Protein AF-A0A7C6PWK9-F1 (afdb_monomer_lite)

Sequence (148 aa):
YLNRIDSEAATKELALHVREVQKILPGYSVDSLALPFGLWPKDKSIAIAGEFEGTTYNHKAILLVGAHPAPSPVSNKFNPLALPRVRGSQEELDKWFKYFEQRPEDRYISDGDPDTITVREDLAEYANLNKNSLQGKVLRTYSLNLEE

Foldseek 3Di:
DQQVDDLLVLLVVVLVVVVVVCVVPPPDAPQEEEPDVQDAHPDNVSVAWHDDPRRIHGHPAYEGPQDDQFDDLQWPSHDRSYGYDHDPDPVSVVVNVVVCVVVVVPDDDDPPDPQEDEDEPVCVVVNGGDPVSSVNGHYHYDHDPPDD

pLDDT: mean 90.89, std 9.47, range [48.97, 98.44]

Secondary structure (DSSP, 8-state):
-GGGS-HHHHHHHHHHHHHHHHHHSTT----EEEPGGGPPPSSTHHHHEEEETTEEEE-SEEE-SS-PPPPPTTBTT--GGGB-----SHHHHHHHHHHHHH-GGGS----S-TTEEEEEHHHHHTT-B-GGGGTTPEEEEE------

Radius of gyration: 19.25 Å; chains: 1; bounding box: 44×39×54 Å

Structure (mmCIF, N/CA/C/O backbone):
data_AF-A0A7C6PWK9-F1
#
_entry.id   AF-A0A7C6PWK9-F1
#
loop_
_atom_site.group_PDB
_atom_site.id
_atom_site.type_symbol
_atom_site.label_atom_id
_atom_site.label_alt_id
_atom_site.label_comp_id
_atom_site.label_asym_id
_atom_site.label_entity_id
_atom_site.label_seq_id
_atom_site.pdbx_PDB_ins_code
_atom_site.Cartn_x
_atom_site.Cartn_y
_atom_site.Cartn_z
_atom_site.occupancy
_atom_site.B_iso_or_equiv
_atom_site.auth_seq_id
_atom_site.auth_comp_id
_atom_site.auth_asym_id
_atom_site.auth_atom_id
_atom_site.pdbx_PDB_model_num
ATOM 1 N N . TYR A 1 1 ? -4.508 12.043 16.364 1.00 89.00 1 TYR A N 1
ATOM 2 C CA . TYR A 1 1 ? -3.587 11.390 15.408 1.00 89.00 1 TYR A CA 1
ATOM 3 C C . TYR A 1 1 ? -3.179 10.045 15.969 1.00 89.00 1 TYR A C 1
ATOM 5 O O . TYR A 1 1 ? -2.957 9.971 17.174 1.00 89.00 1 TYR A O 1
ATOM 13 N N . LEU A 1 2 ? -3.058 9.023 15.119 1.00 93.31 2 LEU A N 1
ATOM 14 C CA . LEU A 1 2 ? -2.755 7.651 15.546 1.00 93.31 2 LEU A CA 1
ATOM 15 C C . LEU A 1 2 ? -1.467 7.554 16.385 1.00 93.31 2 LEU A C 1
ATOM 17 O O . LEU A 1 2 ? -1.421 6.809 17.354 1.00 93.31 2 LEU A O 1
ATOM 21 N N . ASN A 1 3 ? -0.448 8.370 16.093 1.00 95.94 3 ASN A N 1
ATOM 22 C CA . ASN A 1 3 ? 0.812 8.386 16.848 1.00 95.94 3 ASN A CA 1
ATOM 23 C C . ASN A 1 3 ? 0.722 9.007 18.257 1.00 95.94 3 ASN A C 1
ATOM 25 O O . ASN A 1 3 ? 1.677 8.910 19.028 1.00 95.94 3 ASN A O 1
ATOM 29 N N . ARG A 1 4 ? -0.375 9.697 18.590 1.00 96.75 4 ARG A N 1
ATOM 30 C CA . ARG A 1 4 ? -0.531 10.420 19.867 1.00 96.75 4 ARG A CA 1
ATOM 31 C C . ARG A 1 4 ? -1.436 9.715 20.868 1.00 96.75 4 ARG A C 1
ATOM 33 O O . ARG A 1 4 ? -1.420 10.085 22.036 1.00 96.75 4 ARG A O 1
ATOM 40 N N . ILE A 1 5 ? -2.199 8.731 20.419 1.00 96.88 5 ILE A N 1
ATOM 41 C CA . ILE A 1 5 ? -3.094 7.937 21.258 1.00 96.88 5 ILE A CA 1
ATOM 42 C C . ILE A 1 5 ? -2.411 6.624 21.664 1.00 96.88 5 ILE A C 1
ATOM 44 O O . ILE A 1 5 ? -1.318 6.307 21.180 1.00 96.88 5 ILE A O 1
ATOM 48 N N . ASP A 1 6 ? -2.985 5.922 22.635 1.00 97.62 6 ASP A N 1
ATOM 49 C CA . ASP A 1 6 ? -2.538 4.579 23.005 1.00 97.62 6 ASP A CA 1
ATOM 50 C C . ASP A 1 6 ? -3.041 3.520 22.010 1.00 97.62 6 ASP A C 1
ATOM 52 O O . ASP A 1 6 ? -3.758 3.814 21.050 1.00 97.62 6 ASP A O 1
ATOM 56 N N . SER A 1 7 ? -2.589 2.285 22.218 1.00 97.31 7 SER A N 1
ATOM 57 C CA . SER A 1 7 ? -2.881 1.162 21.334 1.00 97.31 7 SER A CA 1
ATOM 58 C C . SER A 1 7 ? -4.367 0.817 21.286 1.00 97.31 7 SER A C 1
ATOM 60 O O . SER A 1 7 ? -4.890 0.562 20.207 1.00 97.31 7 SER A O 1
ATOM 62 N N . GLU A 1 8 ? -5.060 0.844 22.424 1.00 97.81 8 GLU A N 1
ATOM 63 C CA . GLU A 1 8 ? -6.485 0.513 22.492 1.00 97.81 8 GLU A CA 1
ATOM 64 C C . GLU A 1 8 ? -7.322 1.552 21.743 1.00 97.81 8 GLU A C 1
ATOM 66 O O . GLU A 1 8 ? -8.154 1.199 20.905 1.00 97.81 8 GLU A O 1
ATOM 71 N N . ALA A 1 9 ? -7.042 2.838 21.962 1.00 98.12 9 ALA A N 1
ATOM 72 C CA . ALA A 1 9 ? -7.688 3.922 21.241 1.00 98.12 9 ALA A CA 1
ATOM 73 C C . ALA A 1 9 ? -7.406 3.852 19.731 1.00 98.12 9 ALA A C 1
ATOM 75 O O . ALA A 1 9 ? -8.317 4.057 18.933 1.00 98.12 9 ALA A O 1
ATOM 76 N N . ALA A 1 10 ? -6.176 3.531 19.313 1.00 98.12 10 ALA A N 1
ATOM 77 C CA . ALA A 1 10 ? -5.853 3.371 17.894 1.00 98.12 10 ALA A CA 1
ATOM 78 C C . ALA A 1 10 ? -6.599 2.191 17.249 1.00 98.12 10 ALA A C 1
ATOM 80 O O . ALA A 1 10 ? -7.171 2.360 16.171 1.00 98.12 10 ALA A O 1
ATOM 81 N N . THR A 1 11 ? -6.639 1.033 17.912 1.00 98.44 11 THR A N 1
ATOM 82 C CA . THR A 1 11 ? -7.400 -0.141 17.454 1.00 98.44 11 THR A CA 1
ATOM 83 C C . THR A 1 11 ? -8.886 0.179 17.345 1.00 98.44 11 THR A C 1
ATOM 85 O O . THR A 1 11 ? -9.513 -0.137 16.334 1.00 98.44 11 THR A O 1
ATOM 88 N N . LYS A 1 12 ? -9.440 0.869 18.349 1.00 98.44 12 LYS A N 1
ATOM 89 C CA . LYS A 1 12 ? -10.828 1.331 18.350 1.00 98.44 12 LYS A CA 1
ATOM 90 C C . LYS A 1 12 ? -11.125 2.215 17.143 1.00 98.44 12 LYS A C 1
ATOM 92 O O . LYS A 1 12 ? -12.054 1.913 16.408 1.00 98.44 12 LYS A O 1
ATOM 97 N N . GLU A 1 13 ? -10.352 3.273 16.905 1.00 97.75 13 GLU A N 1
ATOM 98 C CA . GLU A 1 13 ? -10.590 4.189 15.775 1.00 97.75 13 GLU A CA 1
ATOM 99 C C . GLU A 1 13 ? -10.590 3.456 14.421 1.00 97.75 13 GLU A C 1
ATOM 101 O O . GLU A 1 13 ? -11.466 3.688 13.584 1.00 97.75 13 GLU A O 1
ATOM 106 N N . LEU A 1 14 ? -9.651 2.526 14.215 1.00 97.88 14 LEU A N 1
ATOM 107 C CA . LEU A 1 14 ? -9.565 1.745 12.976 1.00 97.88 14 LEU A CA 1
ATOM 108 C C . LEU A 1 14 ? -10.739 0.768 12.820 1.00 97.88 14 LEU A C 1
ATOM 110 O O . LEU A 1 14 ? -11.341 0.700 11.747 1.00 97.88 14 LEU A O 1
ATOM 114 N N . ALA A 1 15 ? -11.115 0.059 13.884 1.00 98.19 15 ALA A N 1
ATOM 115 C CA . ALA A 1 15 ? -12.262 -0.844 13.870 1.00 98.19 15 ALA A CA 1
ATOM 116 C C . ALA A 1 15 ? -13.588 -0.089 13.675 1.00 98.19 15 ALA A C 1
ATOM 118 O O . ALA A 1 15 ? -14.433 -0.510 12.886 1.00 98.19 15 ALA A O 1
ATOM 119 N N . LEU A 1 16 ? -13.764 1.061 14.333 1.00 97.81 16 LEU A N 1
ATOM 120 C CA . LEU A 1 16 ? -14.952 1.900 14.175 1.00 97.81 16 LEU A CA 1
ATOM 121 C C . LEU A 1 16 ? -15.098 2.419 12.746 1.00 97.81 16 LEU A C 1
ATOM 123 O O . LEU A 1 16 ? -16.207 2.404 12.217 1.00 97.81 16 LEU A O 1
ATOM 127 N N . HIS A 1 17 ? -14.001 2.802 12.092 1.00 97.00 17 HIS A N 1
ATOM 128 C CA . HIS A 1 17 ? -14.029 3.165 10.677 1.00 97.00 17 HIS A CA 1
ATOM 129 C C . HIS A 1 17 ? -14.566 2.018 9.803 1.00 97.00 17 HIS A C 1
ATOM 131 O O . HIS A 1 17 ? -15.466 2.237 8.991 1.00 97.00 17 HIS A O 1
ATOM 137 N N . VAL A 1 18 ? -14.081 0.786 10.001 1.00 97.75 18 VAL A N 1
ATOM 138 C CA . VAL A 1 18 ? -14.600 -0.393 9.282 1.00 97.75 18 VAL A CA 1
ATOM 139 C C . VAL A 1 18 ? -16.084 -0.617 9.576 1.00 97.75 18 VAL A C 1
ATOM 141 O O . VAL A 1 18 ? -16.861 -0.844 8.647 1.00 97.75 18 VAL A O 1
ATOM 144 N N . ARG A 1 19 ? -16.500 -0.481 10.841 1.00 97.62 19 ARG A N 1
ATOM 145 C CA . ARG A 1 19 ? -17.904 -0.608 11.255 1.00 97.62 19 ARG A CA 1
ATOM 146 C C . ARG A 1 19 ? -18.810 0.394 10.541 1.00 97.62 19 ARG A C 1
ATOM 148 O O . ARG A 1 19 ? -19.884 0.016 10.080 1.00 97.62 19 ARG A O 1
ATOM 155 N N . GLU A 1 20 ? -18.397 1.656 10.429 1.00 97.88 20 GLU A N 1
ATOM 156 C CA . GLU A 1 20 ? -19.180 2.680 9.723 1.00 97.88 20 GLU A CA 1
ATOM 157 C C . GLU A 1 20 ? -19.274 2.402 8.218 1.00 97.88 20 GLU A C 1
ATOM 159 O O . GLU A 1 20 ? -20.358 2.522 7.645 1.00 97.88 20 GLU A O 1
ATOM 164 N N . VAL A 1 21 ? -18.187 1.949 7.582 1.00 97.69 21 VAL A N 1
ATOM 165 C CA . VAL A 1 21 ? -18.228 1.530 6.170 1.00 97.69 21 VAL A CA 1
ATOM 166 C C . VAL A 1 21 ? -19.207 0.372 5.976 1.00 97.69 21 VAL A C 1
ATOM 168 O O . VAL A 1 21 ? -20.026 0.419 5.062 1.00 97.69 21 VAL A O 1
ATOM 171 N N . GLN A 1 22 ? -19.188 -0.632 6.855 1.00 96.44 22 GLN A N 1
ATOM 172 C CA . GLN A 1 22 ? -20.082 -1.791 6.767 1.00 96.44 22 GLN A CA 1
ATOM 173 C C . GLN A 1 22 ? -21.561 -1.451 6.986 1.00 96.44 22 GLN A C 1
ATOM 175 O O . GLN A 1 22 ? -22.420 -2.124 6.421 1.00 96.44 22 GLN A O 1
ATOM 180 N N . LYS A 1 23 ? -21.890 -0.408 7.760 1.00 97.31 23 LYS A N 1
ATOM 181 C CA . LYS A 1 23 ? -23.282 0.070 7.880 1.00 97.31 23 LYS A CA 1
ATOM 182 C C . LYS A 1 23 ? -23.824 0.612 6.558 1.00 97.31 23 LYS A C 1
ATOM 184 O O . LYS A 1 23 ? -25.013 0.473 6.292 1.00 97.31 23 LYS A O 1
ATOM 189 N N . ILE A 1 24 ? -22.966 1.245 5.757 1.00 97.81 24 ILE A N 1
ATOM 190 C CA . ILE A 1 24 ? -23.335 1.818 4.455 1.00 97.81 24 ILE A CA 1
ATOM 191 C C . ILE A 1 24 ? -23.270 0.745 3.360 1.00 97.81 24 ILE A C 1
ATOM 193 O O . ILE A 1 24 ? -24.150 0.680 2.504 1.00 97.81 24 ILE A O 1
ATOM 197 N N . LEU A 1 25 ? -22.239 -0.102 3.397 1.00 97.31 25 LEU A N 1
ATOM 198 C CA . LEU A 1 25 ? -21.978 -1.173 2.436 1.00 97.31 25 LEU A CA 1
ATOM 199 C C . LEU A 1 25 ? -21.791 -2.513 3.169 1.00 97.31 25 LEU A C 1
ATOM 201 O O . LEU A 1 25 ? -20.653 -2.945 3.395 1.00 97.31 25 LEU A O 1
ATOM 205 N N . PRO A 1 26 ? -22.891 -3.191 3.544 1.00 96.44 26 PRO A N 1
ATOM 206 C CA . PRO A 1 26 ? -22.814 -4.484 4.210 1.00 96.44 26 PRO A CA 1
ATOM 207 C C . PRO A 1 26 ? -22.020 -5.502 3.384 1.00 96.44 26 PRO A C 1
ATOM 209 O O . PRO A 1 26 ? -22.238 -5.652 2.184 1.00 96.44 26 PRO A O 1
ATOM 212 N N . GLY A 1 27 ? -21.094 -6.209 4.034 1.00 93.06 27 GLY A N 1
ATOM 213 C CA . GLY A 1 27 ? -20.228 -7.207 3.395 1.00 93.06 27 GLY A CA 1
ATOM 214 C C . GLY A 1 27 ? -18.990 -6.644 2.687 1.00 93.06 27 GLY A C 1
ATOM 215 O O . GLY A 1 27 ? -18.159 -7.427 2.231 1.00 93.06 27 GLY A O 1
ATOM 216 N N . TYR A 1 28 ? -18.812 -5.320 2.622 1.00 95.62 28 TYR A N 1
ATOM 217 C CA . TYR A 1 28 ? -17.603 -4.728 2.047 1.00 95.62 28 TYR A CA 1
ATOM 218 C C . TYR A 1 28 ? -16.376 -4.958 2.944 1.00 95.62 28 TYR A C 1
ATOM 220 O O . TYR A 1 28 ? -16.405 -4.701 4.151 1.00 95.62 28 TYR A O 1
ATOM 228 N N . SER A 1 29 ? -15.274 -5.414 2.343 1.00 93.75 29 SER A N 1
ATOM 229 C CA . SER A 1 29 ? -13.988 -5.598 3.025 1.00 93.75 29 SER A CA 1
ATOM 230 C C . SER A 1 29 ? -13.104 -4.361 2.871 1.00 93.75 29 SER A C 1
ATOM 232 O O . SER A 1 29 ? -12.667 -4.015 1.774 1.00 93.75 29 SER A O 1
ATOM 234 N N . VAL A 1 30 ? -12.805 -3.695 3.989 1.00 96.81 30 VAL A N 1
ATOM 235 C CA . VAL A 1 30 ? -11.855 -2.575 4.027 1.00 96.81 30 VAL A CA 1
ATOM 236 C C . VAL A 1 30 ? -10.431 -3.133 4.094 1.00 96.81 30 VAL A C 1
ATOM 238 O O . VAL A 1 30 ? -9.849 -3.286 5.162 1.00 96.81 30 VAL A O 1
ATOM 241 N N . ASP A 1 31 ? -9.874 -3.453 2.928 1.00 97.00 31 ASP A N 1
ATOM 242 C CA . ASP A 1 31 ? -8.569 -4.120 2.807 1.00 97.00 31 ASP A CA 1
ATOM 243 C C . ASP A 1 31 ? -7.376 -3.152 2.734 1.00 97.00 31 ASP A C 1
ATOM 245 O O . ASP A 1 31 ? -6.226 -3.589 2.677 1.00 97.00 31 ASP A O 1
ATOM 249 N N . SER A 1 32 ? -7.599 -1.838 2.717 1.00 97.06 32 SER A N 1
ATOM 250 C CA . SER A 1 32 ? -6.516 -0.859 2.590 1.00 97.06 32 SER A CA 1
ATOM 251 C C . SER A 1 32 ? -6.673 0.329 3.526 1.00 97.06 32 SER A C 1
ATOM 253 O O . SER A 1 32 ? -7.777 0.849 3.676 1.00 97.06 32 SER A O 1
ATOM 255 N N . LEU A 1 33 ? -5.553 0.816 4.059 1.00 97.56 33 LEU A N 1
ATOM 256 C CA . LEU A 1 33 ? -5.488 1.989 4.925 1.00 97.56 33 LEU A CA 1
ATOM 257 C C . LEU A 1 33 ? -4.572 3.057 4.326 1.00 97.56 33 LEU A C 1
ATOM 259 O O . LEU A 1 33 ? -3.367 2.859 4.192 1.00 97.56 33 LEU A O 1
ATOM 263 N N . ALA A 1 34 ? -5.116 4.236 4.034 1.00 96.12 34 ALA A N 1
ATOM 264 C CA . ALA A 1 34 ? -4.291 5.427 3.869 1.00 96.12 34 ALA A CA 1
ATOM 265 C C . ALA A 1 34 ? -3.981 6.002 5.250 1.00 96.12 34 ALA A C 1
ATOM 267 O O . ALA A 1 34 ? -4.900 6.416 5.955 1.00 96.12 34 ALA A O 1
ATOM 268 N N . LEU A 1 35 ? -2.705 6.041 5.643 1.00 95.12 35 LEU A N 1
ATOM 269 C CA . LEU A 1 35 ? -2.341 6.565 6.959 1.00 95.12 35 LEU A CA 1
ATOM 270 C C . LEU A 1 35 ? -2.774 8.033 7.076 1.00 95.12 35 LEU A C 1
ATOM 272 O O . LEU A 1 35 ? -2.308 8.860 6.280 1.00 95.12 35 LEU A O 1
ATOM 276 N N . PRO A 1 36 ? -3.609 8.393 8.069 1.00 93.06 36 PRO A N 1
ATOM 277 C CA . PRO A 1 36 ? -3.971 9.782 8.302 1.00 93.06 36 PRO A CA 1
ATOM 278 C C . PRO A 1 36 ? -2.707 10.620 8.513 1.00 93.06 36 PRO A C 1
ATOM 280 O O . PRO A 1 36 ? -1.934 10.377 9.442 1.00 93.06 36 PRO A O 1
ATOM 283 N N . PHE A 1 37 ? -2.479 11.590 7.623 1.00 91.44 37 PHE A N 1
ATOM 284 C CA . PHE A 1 37 ? -1.275 12.435 7.598 1.00 91.44 37 PHE A CA 1
ATOM 285 C C . PHE A 1 37 ? 0.055 11.667 7.459 1.00 91.44 37 PHE A C 1
ATOM 287 O O . PHE A 1 37 ? 1.115 12.221 7.735 1.00 91.44 37 PHE A O 1
ATOM 294 N N . GLY A 1 38 ? 0.027 10.396 7.045 1.00 92.75 38 GLY A N 1
ATOM 295 C CA . GLY A 1 38 ? 1.223 9.550 6.957 1.00 92.75 38 GLY A CA 1
ATOM 296 C C . GLY A 1 38 ? 1.759 9.093 8.315 1.00 92.75 38 GLY A C 1
ATOM 297 O O . GLY A 1 38 ? 2.878 8.591 8.394 1.00 92.75 38 GLY A O 1
ATOM 298 N N . LEU A 1 39 ? 0.983 9.278 9.386 1.00 95.00 39 LEU A N 1
ATOM 299 C CA . LEU A 1 39 ? 1.407 8.998 10.752 1.00 95.00 39 LEU A CA 1
ATOM 300 C C . LEU A 1 39 ? 0.962 7.601 11.183 1.00 95.00 39 LEU A C 1
ATOM 302 O O . LEU A 1 39 ? -0.226 7.281 11.194 1.00 95.00 39 LEU A O 1
ATOM 306 N N . TRP A 1 40 ? 1.933 6.794 11.596 1.00 96.38 40 TRP A N 1
ATOM 307 C CA . TRP A 1 40 ? 1.711 5.467 12.161 1.00 96.38 40 TRP A CA 1
ATOM 308 C C . TRP A 1 40 ? 1.162 5.540 13.592 1.00 96.38 40 TRP A C 1
ATOM 310 O O . TRP A 1 40 ? 1.490 6.484 14.313 1.00 96.38 40 TRP A O 1
ATOM 320 N N . PRO A 1 41 ? 0.397 4.539 14.059 1.00 97.06 41 PRO A N 1
ATOM 321 C CA . PRO A 1 41 ? 0.241 4.313 15.491 1.00 97.06 41 PRO A CA 1
ATOM 322 C C . PRO A 1 41 ? 1.599 4.015 16.145 1.00 97.06 41 PRO A C 1
ATOM 324 O O . PRO A 1 41 ? 2.574 3.692 15.461 1.00 97.06 41 PRO A O 1
ATOM 327 N N . LYS A 1 42 ? 1.672 4.124 17.479 1.00 95.69 42 LYS A N 1
ATOM 328 C CA . LYS A 1 42 ? 2.907 3.817 18.229 1.00 95.69 42 LYS A CA 1
ATOM 329 C C . LYS A 1 42 ? 3.388 2.390 17.964 1.00 95.69 42 LYS A C 1
ATOM 331 O O . LYS A 1 42 ? 4.575 2.179 17.739 1.00 95.69 42 LYS A O 1
ATOM 336 N N . ASP A 1 43 ? 2.453 1.445 17.939 1.00 96.19 43 ASP A N 1
ATOM 337 C CA . ASP A 1 43 ? 2.675 0.099 17.430 1.00 96.19 43 ASP A CA 1
ATOM 338 C C . ASP A 1 43 ? 2.135 -0.005 15.996 1.00 96.19 43 ASP A C 1
ATOM 340 O O . ASP A 1 43 ? 0.942 0.163 15.746 1.00 96.19 43 ASP A O 1
ATOM 344 N N . LYS A 1 44 ? 3.020 -0.284 15.036 1.00 96.25 44 LYS A N 1
ATOM 345 C CA . LYS A 1 44 ? 2.649 -0.405 13.620 1.00 96.25 44 LYS A CA 1
ATOM 346 C C . LYS A 1 44 ? 1.761 -1.615 13.340 1.00 96.25 44 LYS A C 1
ATOM 348 O O . LYS A 1 44 ? 1.025 -1.573 12.356 1.00 96.25 44 LYS A O 1
ATOM 353 N N . SER A 1 45 ? 1.810 -2.658 14.173 1.00 97.38 45 SER A N 1
ATOM 354 C CA . SER A 1 45 ? 0.982 -3.859 14.000 1.00 97.38 45 SER A CA 1
ATOM 355 C C . SER A 1 45 ? -0.513 -3.531 14.037 1.00 97.38 45 SER A C 1
ATOM 357 O O . SER A 1 45 ? -1.286 -4.094 13.267 1.00 97.38 45 SER A O 1
ATOM 359 N N . ILE A 1 46 ? -0.889 -2.510 14.812 1.00 97.88 46 ILE A N 1
ATOM 360 C CA . ILE A 1 46 ? -2.259 -2.000 14.922 1.00 97.88 46 ILE A CA 1
ATOM 361 C C . ILE A 1 46 ? -2.759 -1.447 13.592 1.00 97.88 46 ILE A C 1
ATOM 363 O O . ILE A 1 46 ? -3.935 -1.565 13.286 1.00 97.88 46 ILE A O 1
ATOM 367 N N . ALA A 1 47 ? -1.895 -0.859 12.763 1.00 97.62 47 ALA A N 1
ATOM 368 C CA . ALA A 1 47 ? -2.308 -0.411 11.435 1.00 97.62 47 ALA A CA 1
ATOM 369 C C . ALA A 1 47 ? -2.538 -1.583 10.466 1.00 97.62 47 ALA A C 1
ATOM 371 O O . ALA A 1 47 ? -3.173 -1.382 9.436 1.00 97.62 47 ALA A O 1
ATOM 372 N N . ILE A 1 48 ? -2.038 -2.783 10.775 1.00 98.06 48 ILE A N 1
ATOM 373 C CA . ILE A 1 48 ? -2.201 -3.985 9.951 1.00 98.06 48 ILE A CA 1
ATOM 374 C C . ILE A 1 48 ? -3.496 -4.688 10.340 1.00 98.06 48 ILE A C 1
ATOM 376 O O . ILE A 1 48 ? -4.359 -4.862 9.489 1.00 98.06 48 ILE A O 1
ATOM 380 N N . ALA A 1 49 ? -3.663 -5.047 11.612 1.00 98.19 49 ALA A N 1
ATOM 381 C CA . ALA A 1 49 ? -4.828 -5.796 12.063 1.00 98.19 49 ALA A CA 1
ATOM 382 C C . ALA A 1 49 ? -5.204 -5.472 13.509 1.00 98.19 49 ALA A C 1
ATOM 384 O O . ALA A 1 49 ? -4.372 -5.034 14.305 1.00 98.19 49 ALA A O 1
ATOM 385 N N . GLY A 1 50 ? -6.465 -5.723 13.841 1.00 98.06 50 GLY A N 1
ATOM 386 C CA . GLY A 1 50 ? -6.987 -5.549 15.187 1.00 98.06 50 GLY A CA 1
ATOM 387 C C . GLY A 1 50 ? -8.467 -5.891 15.282 1.00 98.06 50 GLY A C 1
ATOM 388 O O . GLY A 1 50 ? -9.136 -6.169 14.283 1.00 98.06 50 GLY A O 1
ATOM 389 N N . GLU A 1 51 ? -8.968 -5.866 16.510 1.00 98.25 51 GLU A N 1
ATOM 390 C CA . GLU A 1 51 ? -10.367 -6.117 16.827 1.00 98.25 51 GLU A CA 1
ATOM 391 C C . GLU A 1 51 ? -10.822 -5.184 17.948 1.00 98.25 51 GLU A C 1
ATOM 393 O O . GLU A 1 51 ? -10.097 -4.963 18.919 1.00 98.25 51 GLU A O 1
ATOM 398 N N . PHE A 1 52 ? -12.034 -4.651 17.821 1.00 98.44 52 PHE A N 1
ATOM 399 C CA . PHE A 1 52 ? -12.694 -3.896 18.880 1.00 98.44 52 PHE A CA 1
ATOM 400 C C . PHE A 1 52 ? -14.205 -4.142 18.832 1.00 98.44 52 PHE A C 1
ATOM 402 O O . PHE A 1 52 ? -14.817 -4.002 17.774 1.00 98.44 52 PHE A O 1
ATOM 409 N N . GLU A 1 53 ? -14.810 -4.508 19.968 1.00 97.44 53 GLU A N 1
ATOM 410 C CA . GLU A 1 53 ? -16.256 -4.786 20.090 1.00 97.44 53 GLU A CA 1
ATOM 411 C C . GLU A 1 53 ? -16.794 -5.726 18.987 1.00 97.44 53 GL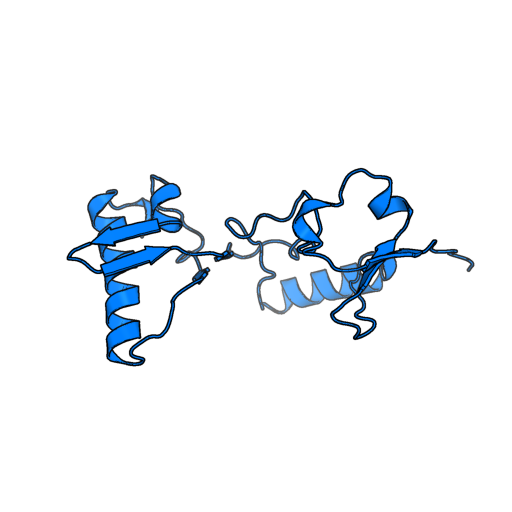U A C 1
ATOM 413 O O . GLU A 1 53 ? -17.829 -5.462 18.373 1.00 97.44 53 GLU A O 1
ATOM 418 N N . GLY A 1 54 ? -16.059 -6.804 18.684 1.00 97.00 54 GLY A N 1
ATOM 419 C CA . GLY A 1 54 ? -16.424 -7.786 17.653 1.00 97.00 54 GLY A CA 1
ATOM 420 C C . GLY A 1 54 ? -16.260 -7.303 16.207 1.00 97.00 54 GLY A C 1
ATOM 421 O O . GLY A 1 54 ? -16.576 -8.043 15.277 1.00 97.00 54 GLY A O 1
ATOM 422 N N . THR A 1 55 ? -15.769 -6.079 15.987 1.00 97.6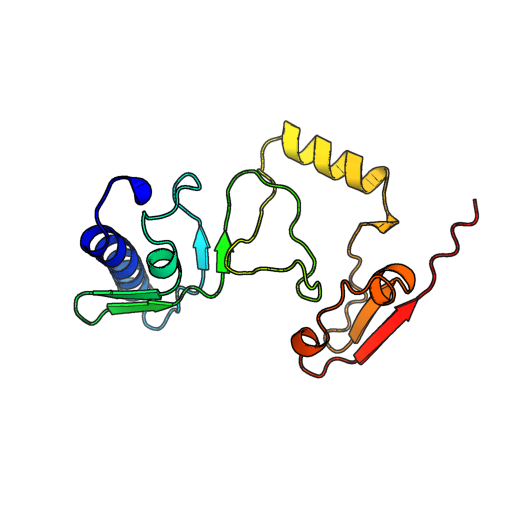9 55 THR A N 1
ATOM 423 C CA . THR A 1 55 ? -15.400 -5.589 14.654 1.00 97.69 55 THR A CA 1
ATOM 424 C C . THR A 1 55 ? -13.917 -5.828 14.417 1.00 97.69 55 THR A C 1
ATOM 426 O O . THR A 1 55 ? -13.074 -5.221 15.078 1.00 97.69 55 THR A O 1
ATOM 429 N N . THR A 1 56 ? -13.603 -6.6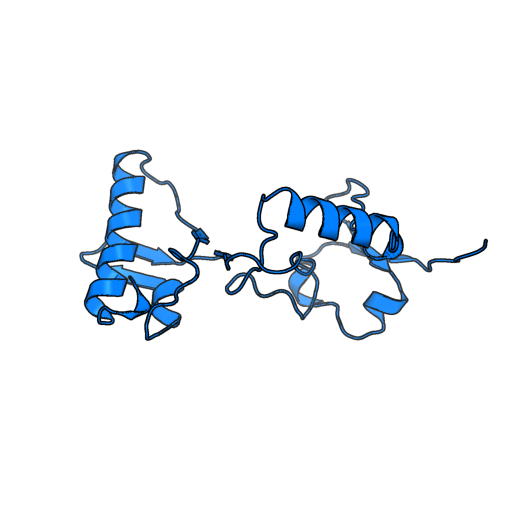92 13.457 1.00 97.62 56 THR A N 1
ATOM 430 C CA . THR A 1 56 ? -12.232 -7.004 13.045 1.00 97.62 56 THR A CA 1
ATOM 431 C C . THR A 1 56 ? -11.835 -6.207 11.807 1.00 97.62 56 THR A C 1
ATOM 433 O O . THR A 1 56 ? -12.664 -5.873 10.958 1.00 97.62 56 THR A O 1
ATOM 436 N N . TYR A 1 57 ? -10.543 -5.920 11.682 1.00 98.06 57 TYR A N 1
ATOM 437 C CA . TYR A 1 57 ? -9.957 -5.397 10.453 1.00 98.06 57 TYR A CA 1
ATOM 438 C C . TYR A 1 57 ? -8.602 -6.052 10.187 1.00 98.06 57 TYR A C 1
ATOM 440 O O . TYR A 1 57 ? -7.885 -6.440 11.110 1.00 98.06 57 TYR A O 1
ATOM 448 N N . ASN A 1 58 ? -8.261 -6.170 8.906 1.00 98.12 58 ASN A N 1
ATOM 449 C CA . ASN A 1 58 ? -6.974 -6.673 8.443 1.00 98.12 58 ASN A CA 1
ATOM 450 C C . ASN A 1 58 ? -6.623 -6.012 7.104 1.00 98.12 58 ASN A C 1
ATOM 452 O O . ASN A 1 58 ? -7.101 -6.427 6.048 1.00 98.12 58 ASN A O 1
ATOM 456 N N . HIS A 1 59 ? -5.808 -4.963 7.145 1.00 98.31 59 HIS A N 1
ATOM 457 C CA . HIS A 1 59 ? -5.388 -4.232 5.960 1.00 98.31 59 HIS A CA 1
ATOM 458 C C . HIS A 1 59 ? -4.306 -5.013 5.207 1.00 98.31 59 HIS A C 1
ATOM 460 O O . HIS A 1 59 ? -3.215 -5.269 5.712 1.00 98.31 59 HIS A O 1
ATOM 466 N N . LYS A 1 60 ? -4.598 -5.331 3.949 1.00 97.50 60 LYS A N 1
ATOM 467 C CA . LYS A 1 60 ? -3.678 -5.933 2.979 1.00 97.50 60 LYS A CA 1
ATOM 468 C C . LYS A 1 60 ? -2.731 -4.902 2.371 1.00 97.50 60 LYS A C 1
ATOM 470 O O . LYS A 1 60 ? -1.665 -5.281 1.897 1.00 97.50 60 LYS A O 1
ATOM 475 N N . ALA A 1 61 ? -3.101 -3.619 2.382 1.00 97.44 61 ALA A N 1
ATOM 476 C CA . ALA A 1 61 ? -2.257 -2.527 1.907 1.00 97.44 61 ALA A CA 1
ATOM 477 C C . ALA A 1 61 ? -2.291 -1.308 2.841 1.00 97.44 61 ALA A C 1
ATOM 479 O O . ALA A 1 61 ? -3.358 -0.878 3.275 1.00 97.44 61 ALA A O 1
ATOM 480 N N . ILE A 1 62 ? -1.132 -0.702 3.106 1.00 97.81 62 ILE A N 1
ATOM 481 C CA . ILE A 1 62 ? -1.012 0.535 3.888 1.00 97.81 62 ILE A CA 1
ATOM 482 C C . ILE A 1 62 ? -0.271 1.573 3.055 1.00 97.81 62 ILE A C 1
ATOM 484 O O . ILE A 1 62 ? 0.871 1.365 2.651 1.00 97.81 62 ILE A O 1
ATOM 488 N N . LEU A 1 63 ? -0.924 2.704 2.804 1.00 96.50 63 LEU A N 1
ATOM 489 C CA . LEU A 1 63 ? -0.430 3.744 1.914 1.00 96.50 63 LEU A CA 1
ATOM 490 C C . LEU A 1 63 ? 0.312 4.832 2.696 1.00 96.50 63 LEU A C 1
ATOM 492 O O . LEU A 1 63 ? -0.246 5.464 3.599 1.00 96.50 63 LEU A O 1
ATOM 496 N N . LEU A 1 64 ? 1.551 5.104 2.286 1.00 94.62 64 LEU A N 1
ATOM 497 C CA . LEU A 1 64 ? 2.372 6.202 2.795 1.00 94.62 64 LEU A CA 1
ATOM 498 C C . LEU A 1 64 ? 1.959 7.545 2.154 1.00 94.62 64 LEU A C 1
ATOM 500 O O . LEU A 1 64 ? 1.064 7.614 1.299 1.00 94.62 64 LEU A O 1
ATOM 504 N N . VAL A 1 65 ? 2.604 8.636 2.577 1.00 90.12 65 VAL A N 1
ATOM 505 C CA . VAL A 1 65 ? 2.340 10.001 2.093 1.00 90.12 65 VAL A CA 1
ATOM 506 C C . VAL A 1 65 ? 3.552 10.558 1.355 1.00 90.12 65 VAL A C 1
ATOM 508 O O . VAL A 1 65 ? 4.652 10.536 1.892 1.00 90.12 65 VAL A O 1
ATOM 511 N N . GLY A 1 66 ? 3.315 11.104 0.155 1.00 81.31 66 GLY A N 1
ATOM 512 C CA . GLY A 1 66 ? 4.267 11.949 -0.576 1.00 81.31 66 GLY A CA 1
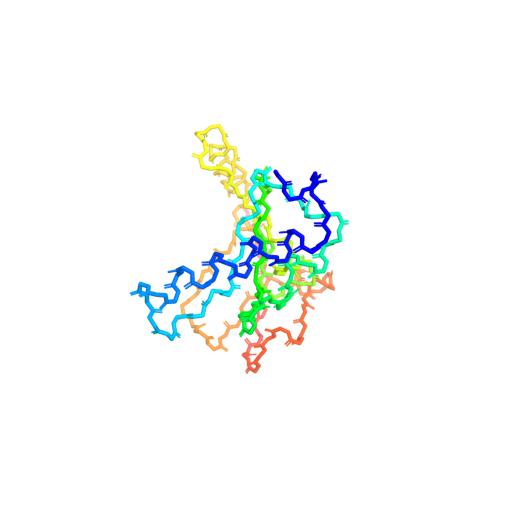ATOM 513 C C . GLY A 1 66 ? 5.623 11.302 -0.849 1.00 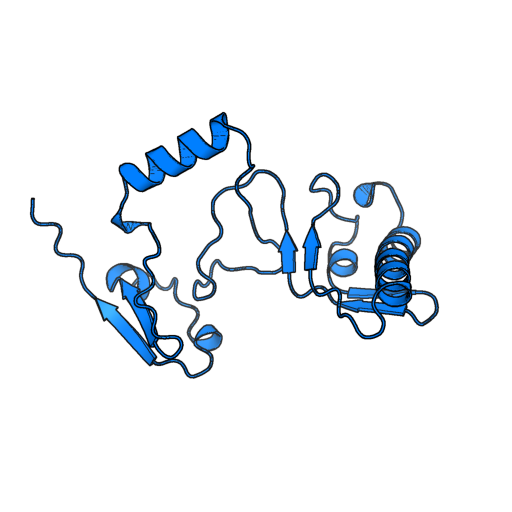81.31 66 GLY A C 1
ATOM 514 O O . GLY A 1 66 ? 6.649 11.953 -0.696 1.00 81.31 66 GLY A O 1
ATOM 515 N N . ALA A 1 67 ? 5.616 10.022 -1.207 1.00 81.19 67 ALA A N 1
ATOM 516 C CA . ALA A 1 67 ? 6.809 9.242 -1.496 1.00 81.19 67 ALA A CA 1
ATOM 517 C C . ALA A 1 67 ? 7.002 9.065 -3.016 1.00 81.19 67 ALA A C 1
ATOM 519 O O . ALA A 1 67 ? 6.271 9.623 -3.832 1.00 81.19 67 ALA A O 1
ATOM 520 N N . HIS A 1 68 ? 8.010 8.286 -3.395 1.00 91.31 68 HIS A N 1
ATOM 521 C CA . HIS A 1 68 ? 8.308 7.937 -4.783 1.00 91.31 68 HIS A CA 1
ATOM 522 C C . HIS A 1 68 ? 7.298 6.920 -5.368 1.00 91.31 68 HIS A C 1
ATOM 524 O O . HIS A 1 68 ? 6.466 6.386 -4.628 1.00 91.31 68 HIS A O 1
ATOM 530 N N . PRO A 1 69 ? 7.349 6.621 -6.682 1.00 92.19 69 PRO A N 1
ATOM 531 C CA . PRO A 1 69 ? 6.580 5.539 -7.287 1.00 92.19 69 PRO A CA 1
ATOM 532 C C . PRO A 1 69 ? 6.782 4.208 -6.556 1.00 92.19 69 PRO A C 1
ATOM 534 O O . PRO A 1 69 ? 7.871 3.914 -6.052 1.00 92.19 69 PRO A O 1
ATOM 537 N N . ALA A 1 70 ? 5.722 3.405 -6.479 1.00 91.81 70 ALA A N 1
ATOM 538 C CA . ALA A 1 70 ? 5.783 2.097 -5.845 1.00 91.81 70 ALA A CA 1
ATOM 539 C C . ALA A 1 70 ? 6.625 1.111 -6.668 1.00 91.81 70 ALA A C 1
ATOM 541 O O . ALA A 1 70 ? 6.501 1.089 -7.894 1.00 91.81 70 ALA A O 1
ATOM 542 N N . PRO A 1 71 ? 7.450 0.270 -6.014 1.00 90.25 71 PRO A N 1
ATOM 543 C CA . PRO A 1 71 ? 8.047 -0.882 -6.675 1.00 90.25 71 PRO A CA 1
ATOM 544 C C . PRO A 1 71 ? 6.966 -1.779 -7.285 1.00 90.25 71 PRO A C 1
ATOM 546 O O . PRO A 1 71 ? 5.858 -1.873 -6.756 1.00 90.25 71 PRO A O 1
ATOM 549 N N . SER A 1 72 ? 7.307 -2.476 -8.369 1.00 88.75 72 SER A N 1
ATOM 550 C CA . SER A 1 72 ? 6.420 -3.478 -8.970 1.00 88.75 72 SER A CA 1
ATOM 551 C C . SER A 1 72 ? 6.020 -4.550 -7.941 1.00 88.75 72 SER A C 1
ATOM 553 O O . SER A 1 72 ? 6.894 -4.963 -7.178 1.00 88.75 72 SER A O 1
ATOM 555 N N . PRO A 1 73 ? 4.770 -5.065 -7.937 1.00 89.38 73 PRO A N 1
ATOM 556 C CA . PRO A 1 73 ? 4.328 -6.142 -7.041 1.00 89.38 73 PRO A CA 1
ATOM 557 C C . PRO A 1 73 ? 5.192 -7.403 -7.076 1.00 89.38 73 PRO A C 1
ATOM 559 O O . PRO A 1 73 ? 5.201 -8.171 -6.114 1.00 89.38 73 PRO A O 1
ATOM 562 N N . VAL A 1 74 ? 5.931 -7.604 -8.172 1.00 88.38 74 VAL A N 1
ATOM 563 C CA . VAL A 1 74 ? 6.831 -8.749 -8.328 1.00 88.38 74 VAL A CA 1
ATOM 564 C C . VAL A 1 74 ? 8.245 -8.489 -7.823 1.00 88.38 74 VAL A C 1
ATOM 566 O O . VAL A 1 74 ? 9.100 -9.369 -7.872 1.00 88.38 74 VAL A O 1
ATOM 569 N N . SER A 1 75 ? 8.516 -7.285 -7.324 1.00 87.75 75 SER A N 1
ATOM 570 C CA . SER A 1 75 ? 9.812 -6.926 -6.770 1.00 87.75 75 SER A CA 1
ATOM 571 C C . SER A 1 75 ? 9.969 -7.426 -5.331 1.00 87.75 75 SER A C 1
ATOM 573 O O . SER A 1 75 ? 9.042 -7.360 -4.531 1.00 87.75 75 SER A O 1
ATOM 575 N N . ASN A 1 76 ? 11.175 -7.837 -4.945 1.00 87.88 76 ASN A N 1
ATOM 576 C CA . ASN A 1 76 ? 11.546 -8.077 -3.544 1.00 87.88 76 ASN A CA 1
ATOM 577 C C . ASN A 1 76 ? 11.451 -6.813 -2.661 1.00 87.88 76 ASN A C 1
ATOM 579 O O . ASN A 1 76 ? 11.332 -6.923 -1.444 1.00 87.88 76 ASN A O 1
ATOM 583 N N . LYS A 1 77 ? 11.492 -5.618 -3.264 1.00 88.94 77 LYS A N 1
ATOM 584 C CA . LYS A 1 77 ? 11.325 -4.323 -2.586 1.00 88.94 77 LYS A CA 1
ATOM 585 C C . LYS A 1 77 ? 9.856 -3.951 -2.395 1.00 88.94 77 LYS A C 1
ATOM 587 O O . LYS A 1 77 ? 9.565 -2.950 -1.742 1.00 88.94 77 LYS A O 1
ATOM 592 N N . PHE A 1 78 ? 8.930 -4.714 -2.975 1.00 91.94 78 PHE A N 1
ATOM 593 C CA . PHE A 1 78 ? 7.508 -4.477 -2.797 1.00 91.94 78 PHE A CA 1
ATOM 594 C C . PHE A 1 78 ? 7.084 -4.847 -1.381 1.00 91.94 78 PHE A C 1
ATOM 596 O O . PHE A 1 78 ? 7.179 -5.999 -0.962 1.00 91.94 78 PHE A O 1
ATOM 603 N N . ASN A 1 79 ? 6.580 -3.857 -0.653 1.00 94.25 79 ASN A N 1
ATOM 604 C CA . ASN A 1 79 ? 5.955 -4.059 0.640 1.00 94.25 79 ASN A CA 1
ATOM 605 C C . ASN A 1 79 ? 4.551 -3.440 0.606 1.00 94.25 79 ASN A C 1
ATOM 607 O O . ASN A 1 79 ? 4.433 -2.213 0.684 1.00 94.25 79 ASN A O 1
ATOM 611 N N . PRO A 1 80 ? 3.482 -4.250 0.506 1.00 95.75 80 PRO A N 1
ATOM 612 C CA . PRO A 1 80 ? 2.129 -3.713 0.440 1.00 95.75 80 PRO A CA 1
ATOM 613 C C . PRO A 1 80 ? 1.724 -3.031 1.755 1.00 95.75 80 PRO A C 1
ATOM 615 O O . PRO A 1 80 ? 0.933 -2.093 1.739 1.00 95.75 80 PRO A O 1
ATOM 618 N N . LEU A 1 81 ? 2.327 -3.413 2.885 1.00 97.00 81 LEU A N 1
ATOM 619 C CA . LEU A 1 81 ? 2.099 -2.806 4.199 1.00 97.00 81 LEU A CA 1
ATOM 620 C C . LEU A 1 81 ? 2.927 -1.529 4.422 1.00 97.00 81 LEU A C 1
ATOM 622 O O . LEU A 1 81 ? 2.937 -0.992 5.524 1.00 97.00 81 LEU A O 1
ATOM 626 N N . ALA A 1 82 ? 3.634 -1.033 3.407 1.00 95.69 82 ALA A N 1
ATOM 627 C CA . ALA A 1 82 ? 4.320 0.258 3.428 1.00 95.69 82 ALA A CA 1
ATOM 628 C C . ALA A 1 82 ? 4.432 0.819 2.001 1.00 95.69 82 ALA A C 1
ATOM 630 O O . ALA A 1 82 ? 5.523 1.118 1.515 1.00 95.69 82 ALA A O 1
ATOM 631 N N . LEU A 1 83 ? 3.297 0.928 1.311 1.00 95.94 83 LEU A N 1
ATOM 632 C CA . LEU A 1 83 ? 3.242 1.259 -0.106 1.00 95.94 83 LEU A CA 1
ATOM 633 C C . LEU A 1 83 ? 3.434 2.772 -0.326 1.00 95.94 83 LEU A C 1
ATOM 635 O O . LEU A 1 83 ? 2.602 3.569 0.129 1.00 95.94 83 LEU A O 1
ATOM 639 N N . PRO A 1 84 ? 4.506 3.210 -1.012 1.00 94.94 84 PRO A N 1
ATOM 640 C CA . PRO A 1 84 ? 4.715 4.620 -1.297 1.00 94.94 84 PRO A CA 1
ATOM 641 C C . PRO A 1 84 ? 3.733 5.102 -2.374 1.00 94.94 84 PRO A C 1
ATOM 643 O O . PRO A 1 84 ? 3.215 4.322 -3.175 1.00 94.94 84 PRO A O 1
ATOM 646 N N . ARG A 1 85 ? 3.453 6.407 -2.380 1.00 93.06 85 ARG A N 1
ATOM 647 C CA . ARG A 1 85 ? 2.591 7.051 -3.375 1.00 93.06 85 ARG A CA 1
ATOM 648 C C . ARG A 1 85 ? 3.146 8.403 -3.764 1.00 93.06 85 ARG A C 1
ATOM 650 O O . ARG A 1 85 ? 3.482 9.191 -2.878 1.00 93.06 85 ARG A O 1
ATOM 657 N N . VAL A 1 86 ? 3.098 8.690 -5.059 1.00 93.38 86 VAL A N 1
ATOM 658 C CA . VAL A 1 86 ? 3.358 10.024 -5.597 1.00 93.38 86 VAL A CA 1
ATOM 659 C C . VAL A 1 86 ? 2.258 10.978 -5.140 1.00 93.38 86 VAL A C 1
ATOM 661 O O . VAL A 1 86 ? 1.067 10.661 -5.190 1.00 93.38 86 VAL A O 1
ATOM 664 N N . ARG A 1 87 ? 2.654 12.159 -4.664 1.00 92.94 87 ARG A N 1
ATOM 665 C CA . ARG A 1 87 ? 1.708 13.216 -4.301 1.00 92.94 87 ARG A CA 1
ATOM 666 C C . ARG A 1 87 ? 1.115 13.826 -5.572 1.00 92.94 87 ARG A C 1
ATOM 668 O O . ARG A 1 87 ? 1.852 14.223 -6.461 1.00 92.94 87 ARG A O 1
ATOM 675 N N . GLY A 1 88 ? -0.207 13.983 -5.616 1.00 92.69 88 GLY A N 1
ATOM 676 C CA . GLY A 1 88 ? -0.923 14.596 -6.745 1.00 92.69 88 GLY A CA 1
ATOM 677 C C . GLY A 1 88 ? -0.815 16.125 -6.830 1.00 92.69 88 GLY A C 1
ATOM 678 O O . GLY A 1 88 ? -1.796 16.779 -7.159 1.00 92.69 88 GLY A O 1
ATOM 679 N N . SER A 1 89 ? 0.324 16.713 -6.462 1.00 94.75 89 SER A N 1
ATOM 680 C CA . SER A 1 89 ? 0.608 18.140 -6.672 1.00 94.75 89 SER A CA 1
ATOM 681 C C . SER A 1 89 ? 1.366 18.329 -7.981 1.00 94.75 89 SER A C 1
ATOM 683 O O . SER A 1 89 ? 2.215 17.496 -8.289 1.00 94.75 89 SER A O 1
ATOM 685 N N . GLN A 1 90 ? 1.122 19.436 -8.693 1.00 96.81 90 GLN A N 1
ATOM 686 C CA . GLN A 1 90 ? 1.761 19.728 -9.986 1.00 96.81 90 GLN A CA 1
ATOM 687 C C . GLN A 1 90 ? 3.283 19.525 -9.947 1.00 96.81 90 GLN A C 1
ATOM 689 O O . GLN A 1 90 ? 3.818 18.787 -10.759 1.00 96.81 90 GLN A O 1
ATOM 694 N N . GLU A 1 91 ? 3.950 20.069 -8.925 1.00 96.12 91 GLU A N 1
ATOM 695 C CA . GLU A 1 91 ? 5.400 19.938 -8.722 1.00 96.12 91 GLU A CA 1
ATOM 696 C C . GLU A 1 91 ? 5.892 18.479 -8.698 1.00 96.12 91 GLU A C 1
ATOM 698 O O . GLU A 1 91 ? 6.885 18.138 -9.337 1.00 96.12 91 GLU A O 1
ATOM 703 N N . GLU A 1 92 ? 5.195 17.597 -7.974 1.00 95.75 92 GLU A N 1
ATOM 704 C CA . GLU A 1 92 ? 5.597 16.190 -7.869 1.00 95.75 92 GLU A CA 1
ATOM 705 C C . GLU A 1 92 ? 5.243 15.422 -9.145 1.00 95.75 92 GLU A C 1
ATOM 707 O O . GLU A 1 92 ? 6.029 14.585 -9.583 1.00 95.75 92 GLU A O 1
ATOM 712 N N . LEU A 1 93 ? 4.110 15.729 -9.782 1.00 94.75 93 LEU A N 1
ATOM 713 C CA . LEU A 1 93 ? 3.746 15.123 -11.063 1.00 94.75 93 LEU A CA 1
ATOM 714 C C . LEU A 1 93 ? 4.755 15.483 -12.161 1.00 94.75 93 LEU A C 1
ATOM 716 O O . LEU A 1 93 ? 5.264 14.577 -12.815 1.00 94.75 93 LEU A O 1
ATOM 720 N N . ASP A 1 94 ? 5.115 16.760 -12.303 1.00 96.94 94 ASP A N 1
ATOM 721 C CA . ASP A 1 94 ? 6.100 17.225 -13.290 1.00 96.94 94 ASP A CA 1
ATOM 722 C C . ASP A 1 94 ? 7.460 16.555 -13.083 1.00 96.94 94 ASP A C 1
ATOM 724 O O . ASP A 1 94 ? 8.097 16.094 -14.031 1.00 96.94 94 ASP A O 1
ATOM 728 N N . LYS A 1 95 ? 7.893 16.445 -11.824 1.00 96.25 95 LYS A N 1
ATOM 729 C CA . LYS A 1 95 ? 9.130 15.759 -11.446 1.00 96.25 95 LYS A CA 1
ATOM 730 C C . LYS A 1 95 ? 9.126 14.291 -11.868 1.00 96.25 95 LYS A C 1
ATOM 732 O O . LYS A 1 95 ? 10.097 13.842 -12.478 1.00 96.25 95 LYS A O 1
ATOM 737 N N . TRP A 1 96 ? 8.075 13.536 -11.543 1.00 95.19 96 TRP A N 1
ATOM 738 C CA . TRP A 1 96 ? 8.024 12.106 -11.865 1.00 95.19 96 TRP A CA 1
ATOM 739 C C . TRP A 1 96 ? 7.784 11.851 -13.352 1.00 95.19 96 TRP A C 1
ATOM 741 O O . TRP A 1 96 ? 8.395 10.935 -13.900 1.00 95.19 96 TRP A O 1
ATOM 751 N N . PHE A 1 97 ? 6.985 12.672 -14.035 1.00 95.00 97 PHE A N 1
ATOM 752 C CA . PHE A 1 97 ? 6.843 12.577 -15.488 1.00 95.00 97 PHE A CA 1
ATOM 753 C C . PHE A 1 97 ? 8.167 12.848 -16.197 1.00 95.00 97 PHE A C 1
ATOM 755 O O . PHE A 1 97 ? 8.601 12.007 -16.981 1.00 95.00 97 PHE A O 1
ATOM 762 N N . LYS A 1 98 ? 8.877 13.923 -15.836 1.00 97.31 98 LYS A N 1
ATOM 763 C CA . LYS A 1 98 ? 10.209 14.210 -16.383 1.00 97.31 98 LYS A CA 1
ATOM 764 C C . LYS A 1 98 ? 11.214 13.094 -16.087 1.00 97.31 98 LYS A C 1
ATOM 766 O O . LYS A 1 98 ? 11.988 12.727 -16.966 1.00 97.31 98 LYS A O 1
ATOM 771 N N . TYR A 1 99 ? 11.196 12.530 -14.875 1.00 95.44 99 TYR A N 1
ATOM 772 C CA . TYR A 1 99 ? 12.034 11.378 -14.525 1.00 95.44 99 TYR A CA 1
ATOM 773 C C . TYR A 1 99 ? 11.794 10.213 -15.492 1.00 95.44 99 TYR A C 1
ATOM 775 O O . TYR A 1 99 ? 12.739 9.695 -16.079 1.00 95.44 99 TYR A O 1
ATOM 783 N N . PHE A 1 100 ? 10.533 9.834 -15.702 1.00 93.81 100 PHE A N 1
ATOM 784 C CA . PHE A 1 100 ? 10.198 8.719 -16.580 1.00 93.81 100 PHE A CA 1
ATOM 785 C C . PHE A 1 100 ? 10.390 9.053 -18.062 1.00 93.81 100 PHE A C 1
ATOM 787 O O . PHE A 1 100 ? 10.599 8.142 -18.850 1.00 93.81 100 PHE A O 1
ATOM 794 N N . GLU A 1 101 ? 10.289 10.310 -18.499 1.00 94.88 101 GLU A N 1
ATOM 795 C CA . GLU A 1 101 ? 10.689 10.749 -19.854 1.00 94.88 101 GLU A CA 1
ATOM 796 C C . GLU A 1 101 ? 12.173 10.545 -20.115 1.00 94.88 101 GLU A C 1
ATOM 798 O O . GLU A 1 101 ? 12.539 10.089 -21.191 1.00 94.88 101 GLU A O 1
ATOM 803 N N . GLN A 1 102 ? 13.011 10.825 -19.121 1.00 95.44 102 GLN A N 1
ATOM 804 C CA . GLN A 1 102 ? 14.458 10.637 -19.219 1.00 95.44 102 GLN A CA 1
ATOM 805 C C . GLN A 1 102 ? 14.893 9.185 -18.999 1.00 95.44 102 GLN A C 1
ATOM 807 O O . GLN A 1 102 ? 16.032 8.849 -19.307 1.00 95.44 102 GLN A O 1
ATOM 812 N N . ARG A 1 103 ? 14.008 8.354 -18.436 1.00 90.88 103 ARG A N 1
ATOM 813 C CA . ARG A 1 103 ? 14.240 6.937 -18.127 1.00 90.88 103 ARG A CA 1
ATOM 814 C C . ARG A 1 103 ? 13.062 6.075 -18.580 1.00 90.88 103 ARG A C 1
ATOM 816 O O . ARG A 1 103 ? 12.319 5.547 -17.741 1.00 90.88 103 ARG A O 1
ATOM 823 N N . PRO A 1 104 ? 12.805 5.980 -19.896 1.00 89.00 104 PRO A N 1
ATOM 824 C CA . PRO A 1 104 ? 11.716 5.157 -20.414 1.00 89.00 104 PRO A CA 1
ATOM 825 C C . PRO A 1 104 ? 11.843 3.684 -20.001 1.00 89.00 104 PRO A C 1
ATOM 827 O O . PRO A 1 104 ? 10.828 3.013 -19.830 1.00 89.00 104 PRO A O 1
ATOM 830 N N . GLU A 1 105 ? 13.062 3.202 -19.774 1.00 84.88 105 GLU A N 1
ATOM 831 C CA . GLU A 1 105 ? 13.389 1.841 -19.361 1.00 84.88 105 GLU A CA 1
ATOM 832 C C . GLU A 1 105 ? 12.969 1.498 -17.920 1.00 84.88 105 GLU A C 1
ATOM 834 O O . GLU A 1 105 ? 12.867 0.317 -17.586 1.00 84.88 105 GLU A O 1
ATOM 839 N N . ASP A 1 106 ? 12.708 2.507 -17.081 1.00 84.44 106 ASP A N 1
ATOM 840 C CA . ASP A 1 106 ? 12.190 2.349 -15.712 1.00 84.44 106 ASP A CA 1
ATOM 841 C C . ASP A 1 106 ? 10.650 2.273 -15.672 1.00 84.44 106 ASP A C 1
ATOM 843 O O . ASP A 1 106 ? 10.056 2.026 -14.616 1.00 84.44 106 ASP A O 1
ATOM 847 N N . ARG A 1 107 ? 9.969 2.516 -16.801 1.00 86.06 107 ARG A N 1
ATOM 848 C CA . ARG A 1 107 ? 8.504 2.480 -16.880 1.00 86.06 107 ARG A CA 1
ATOM 849 C C . ARG A 1 107 ? 8.006 1.040 -16.939 1.00 86.06 107 ARG A C 1
ATOM 851 O O . ARG A 1 107 ? 8.534 0.204 -17.666 1.00 86.06 107 ARG A O 1
ATOM 858 N N . TYR A 1 108 ? 6.902 0.777 -16.247 1.00 82.94 108 TYR A N 1
ATOM 859 C CA . TYR A 1 108 ? 6.120 -0.427 -16.499 1.00 82.94 108 TYR A CA 1
ATOM 860 C C . TYR A 1 108 ? 5.247 -0.222 -17.741 1.00 82.94 108 TYR A C 1
ATOM 862 O O . TYR A 1 108 ? 4.452 0.719 -17.791 1.00 82.94 108 TYR A O 1
ATOM 870 N N . ILE A 1 109 ? 5.378 -1.116 -18.720 1.00 83.94 109 ILE A N 1
ATOM 871 C CA . ILE A 1 109 ? 4.524 -1.171 -19.907 1.00 83.94 109 ILE A CA 1
ATOM 872 C C . ILE A 1 109 ? 3.790 -2.505 -19.866 1.00 83.94 109 ILE A C 1
ATOM 874 O O . ILE A 1 109 ? 4.410 -3.564 -19.887 1.00 83.94 109 ILE A O 1
ATOM 878 N N . SER A 1 110 ? 2.464 -2.443 -19.782 1.00 85.31 110 SER A N 1
ATOM 879 C CA . SER A 1 110 ? 1.624 -3.635 -19.818 1.00 85.31 110 SER A CA 1
ATOM 880 C C . SER A 1 110 ? 1.543 -4.162 -21.248 1.00 85.31 110 SER A C 1
ATOM 882 O O . SER A 1 110 ? 1.150 -3.417 -22.143 1.00 85.31 110 SER A O 1
ATOM 884 N N . ASP A 1 111 ? 1.838 -5.444 -21.451 1.00 85.94 111 ASP A N 1
ATOM 885 C CA . ASP A 1 111 ? 1.533 -6.161 -22.699 1.00 85.94 111 ASP A CA 1
ATOM 886 C C . ASP A 1 111 ? 0.059 -6.612 -22.768 1.00 85.94 111 ASP A C 1
ATOM 888 O O . ASP A 1 111 ? -0.437 -6.960 -23.837 1.00 85.94 111 ASP A O 1
ATOM 892 N N . GLY A 1 112 ? -0.658 -6.537 -21.639 1.00 90.31 112 GLY A N 1
ATOM 893 C CA . GLY A 1 112 ? -2.095 -6.805 -21.546 1.00 90.31 112 GLY A CA 1
ATOM 894 C C . GLY A 1 112 ? -2.432 -8.270 -21.278 1.00 90.31 112 GLY A C 1
ATOM 895 O O . GLY A 1 112 ? -3.612 -8.587 -21.136 1.00 90.31 112 GLY A O 1
ATOM 896 N N . ASP A 1 113 ? -1.427 -9.141 -21.172 1.00 93.38 113 ASP A N 1
ATOM 897 C CA . ASP A 1 113 ? -1.611 -10.544 -20.825 1.00 93.38 113 ASP A CA 1
ATOM 898 C C . ASP A 1 113 ? -1.605 -10.707 -19.294 1.00 93.38 113 ASP A C 1
ATOM 900 O O . ASP A 1 113 ? -0.568 -10.523 -18.652 1.00 93.38 113 ASP A O 1
ATOM 904 N N . PRO A 1 114 ? -2.742 -11.047 -18.663 1.00 91.19 114 PRO A N 1
ATOM 905 C CA . PRO A 1 114 ? -2.792 -11.220 -17.219 1.00 91.19 114 PRO A CA 1
ATOM 906 C C . PRO A 1 114 ? -2.003 -12.441 -16.735 1.00 91.19 114 PRO A C 1
ATOM 908 O O . PRO A 1 114 ? -1.689 -12.495 -15.543 1.00 91.19 114 PRO A O 1
ATOM 911 N N . ASP A 1 115 ? -1.692 -13.412 -17.594 1.00 93.88 115 ASP A N 1
ATOM 912 C CA . ASP A 1 115 ? -1.043 -14.673 -17.221 1.00 93.88 115 ASP A CA 1
ATOM 913 C C . ASP A 1 115 ? 0.476 -14.653 -17.422 1.00 93.88 115 ASP A C 1
ATOM 915 O O . ASP A 1 115 ? 1.168 -15.588 -17.005 1.00 93.88 115 ASP A O 1
ATOM 919 N N . THR A 1 116 ? 1.012 -13.557 -17.965 1.00 91.25 116 THR A N 1
ATOM 920 C CA . THR A 1 116 ? 2.445 -13.361 -18.187 1.00 91.25 116 THR A CA 1
ATOM 921 C C . THR A 1 116 ? 2.971 -12.180 -17.369 1.00 91.25 116 THR A C 1
ATOM 923 O O . THR A 1 116 ? 2.376 -11.111 -17.297 1.00 91.25 116 THR A O 1
ATOM 926 N N . ILE A 1 117 ? 4.127 -12.366 -16.733 1.00 89.50 117 ILE A N 1
ATOM 927 C CA . ILE A 1 117 ? 4.915 -11.297 -16.119 1.00 89.50 117 ILE A CA 1
ATOM 928 C C . ILE A 1 117 ? 6.176 -11.130 -16.956 1.00 89.50 117 ILE A C 1
ATOM 930 O O . ILE A 1 117 ? 7.038 -12.008 -16.963 1.00 89.50 117 ILE A O 1
ATOM 934 N N . THR A 1 118 ? 6.295 -9.986 -17.624 1.00 88.31 118 THR A N 1
ATOM 935 C CA . THR A 1 118 ? 7.473 -9.640 -18.422 1.00 88.31 118 THR A CA 1
ATOM 936 C C . THR A 1 118 ? 8.394 -8.713 -17.627 1.00 88.31 118 THR A C 1
ATOM 938 O O . THR A 1 118 ? 7.974 -7.653 -17.161 1.00 88.31 118 THR A O 1
ATOM 941 N N . VAL A 1 119 ? 9.658 -9.100 -17.454 1.00 86.31 119 VAL A N 1
ATOM 942 C CA . VAL A 1 119 ? 10.685 -8.303 -16.760 1.00 86.31 119 VAL A CA 1
ATOM 943 C C . VAL A 1 119 ? 11.954 -8.201 -17.598 1.00 86.31 119 VAL A C 1
ATOM 945 O O . VAL A 1 119 ? 12.263 -9.085 -18.387 1.00 86.31 119 VAL A O 1
ATOM 948 N N . ARG A 1 120 ? 12.711 -7.120 -17.433 1.00 83.62 120 ARG A N 1
ATOM 949 C CA . ARG A 1 120 ? 13.997 -6.953 -18.117 1.00 83.62 120 ARG A CA 1
ATOM 950 C C . ARG A 1 120 ? 15.018 -7.950 -17.558 1.00 83.62 120 ARG A C 1
ATOM 952 O O . ARG A 1 120 ? 14.993 -8.224 -16.356 1.00 83.62 120 ARG A O 1
ATOM 959 N N . GLU A 1 121 ? 15.867 -8.518 -18.408 1.00 82.88 121 GLU A N 1
ATOM 960 C CA . GLU A 1 121 ? 16.820 -9.568 -18.011 1.00 82.88 121 GLU A CA 1
ATOM 961 C C . GLU A 1 121 ? 17.760 -9.117 -16.900 1.00 82.88 121 GLU A C 1
ATOM 963 O O . GLU A 1 121 ? 17.860 -9.793 -15.882 1.00 82.88 121 GLU A O 1
ATOM 968 N N . ASP A 1 122 ? 18.354 -7.935 -17.025 1.00 76.00 122 ASP A N 1
ATOM 969 C CA . ASP A 1 122 ? 19.200 -7.350 -15.985 1.00 76.00 122 ASP A CA 1
ATOM 970 C C . ASP A 1 122 ? 18.437 -7.204 -14.655 1.00 76.00 122 ASP A C 1
ATOM 972 O O . ASP A 1 122 ? 18.936 -7.593 -13.603 1.00 76.00 122 ASP A O 1
ATOM 976 N N . LEU A 1 123 ? 17.186 -6.738 -14.667 1.00 71.12 123 LEU A N 1
ATOM 977 C CA . LEU A 1 123 ? 16.354 -6.634 -13.462 1.00 71.12 123 LEU A CA 1
ATOM 978 C C . LEU A 1 123 ? 16.016 -8.003 -12.851 1.00 71.12 123 LEU A C 1
ATOM 980 O O . LEU A 1 123 ? 15.900 -8.112 -11.623 1.00 71.12 123 LEU A O 1
ATOM 984 N N . ALA A 1 124 ? 15.858 -9.032 -13.686 1.00 61.88 124 ALA A N 1
ATOM 985 C CA . ALA A 1 124 ? 15.646 -10.410 -13.255 1.00 61.88 124 ALA A CA 1
ATOM 986 C C . ALA A 1 124 ? 16.922 -11.026 -12.657 1.00 61.88 124 ALA A C 1
ATOM 988 O O . ALA A 1 124 ? 16.842 -11.734 -11.648 1.00 61.88 124 ALA A O 1
ATOM 989 N N . GLU A 1 125 ? 18.086 -10.721 -13.236 1.00 58.44 125 GLU A N 1
ATOM 990 C CA . GLU A 1 125 ? 19.407 -11.163 -12.781 1.00 58.44 125 GLU A CA 1
ATOM 991 C C . GLU A 1 125 ? 19.858 -10.447 -11.499 1.00 58.44 125 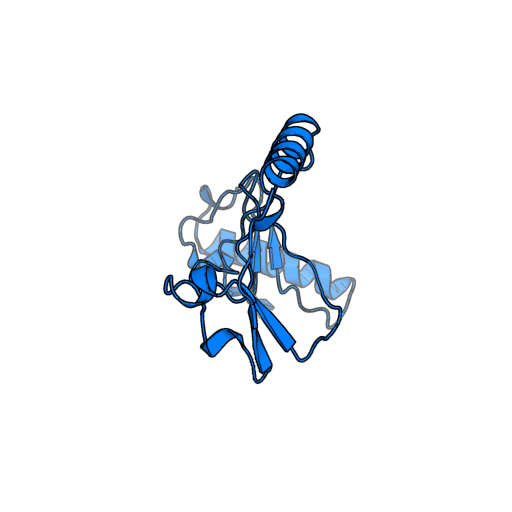GLU A C 1
ATOM 993 O O . GLU A 1 125 ? 20.436 -11.082 -10.615 1.00 58.44 125 GLU A O 1
ATOM 998 N N . TYR A 1 126 ? 19.514 -9.165 -11.314 1.00 56.00 126 TYR A N 1
ATOM 999 C CA . TYR A 1 126 ? 19.868 -8.345 -10.141 1.00 56.00 126 TYR A CA 1
ATOM 1000 C C . TYR A 1 126 ? 19.156 -8.739 -8.823 1.00 56.00 126 TYR A C 1
ATOM 1002 O O . TYR A 1 126 ? 19.057 -7.930 -7.900 1.00 56.00 126 TYR A O 1
ATOM 1010 N N . ALA A 1 127 ? 18.668 -9.978 -8.688 1.00 59.00 127 ALA A N 1
ATOM 1011 C CA . ALA A 1 127 ? 18.065 -10.539 -7.470 1.00 59.00 127 ALA A CA 1
ATOM 1012 C C . ALA A 1 127 ? 16.833 -9.781 -6.927 1.00 59.00 127 ALA A C 1
ATOM 1014 O O . ALA A 1 127 ? 16.400 -10.020 -5.796 1.00 59.00 127 ALA A O 1
ATOM 1015 N N . ASN A 1 128 ? 16.238 -8.886 -7.725 1.00 70.12 128 ASN A N 1
ATOM 1016 C CA . ASN A 1 128 ? 15.119 -8.052 -7.293 1.00 70.12 128 ASN A CA 1
ATOM 1017 C C . ASN A 1 128 ? 13.740 -8.635 -7.612 1.00 70.12 128 ASN A C 1
ATOM 1019 O O . ASN A 1 128 ? 12.742 -7.991 -7.297 1.00 70.12 128 ASN A O 1
ATOM 1023 N N . LEU A 1 129 ? 13.663 -9.841 -8.182 1.00 84.06 129 LEU A N 1
ATOM 1024 C CA . LEU A 1 129 ? 12.408 -10.548 -8.434 1.00 84.06 129 LEU A CA 1
ATOM 1025 C C . LEU A 1 129 ? 12.018 -11.435 -7.244 1.00 84.06 129 LEU A C 1
ATOM 1027 O O . LEU A 1 129 ? 12.759 -12.326 -6.829 1.00 84.06 129 LEU A O 1
ATOM 1031 N N . ASN A 1 130 ? 10.804 -11.253 -6.739 1.00 85.56 130 ASN A N 1
ATOM 1032 C CA . ASN A 1 130 ? 10.186 -12.153 -5.779 1.00 85.56 130 ASN A CA 1
ATOM 1033 C C . ASN A 1 130 ? 9.496 -13.311 -6.521 1.00 85.56 130 ASN A C 1
ATOM 1035 O O . ASN A 1 130 ? 8.343 -13.195 -6.924 1.00 85.56 130 ASN A O 1
ATOM 1039 N N . LYS A 1 131 ? 10.157 -14.462 -6.676 1.00 81.56 131 LYS A N 1
ATOM 1040 C CA . LYS A 1 131 ? 9.574 -15.620 -7.391 1.00 81.56 131 LYS A CA 1
ATOM 1041 C C . LYS A 1 131 ? 8.259 -16.129 -6.779 1.00 81.56 131 LYS A C 1
ATOM 1043 O O . LYS A 1 131 ? 7.398 -16.610 -7.507 1.00 81.56 131 LYS A O 1
ATOM 1048 N N . ASN A 1 132 ? 8.061 -15.957 -5.471 1.00 85.12 132 ASN A N 1
ATOM 1049 C CA . ASN A 1 132 ? 6.818 -16.356 -4.800 1.00 85.12 132 ASN A CA 1
ATOM 1050 C C . ASN A 1 132 ? 5.633 -15.450 -5.175 1.00 85.12 132 ASN A C 1
ATOM 1052 O O . ASN A 1 132 ? 4.481 -15.858 -5.063 1.00 85.12 132 ASN A O 1
ATOM 1056 N N . SER A 1 133 ? 5.904 -14.229 -5.642 1.00 84.19 133 SER A N 1
ATOM 1057 C CA . SER A 1 133 ? 4.871 -13.278 -6.068 1.00 84.19 133 SER A CA 1
ATOM 1058 C C . SER A 1 133 ? 4.313 -13.548 -7.468 1.00 84.19 133 SER A C 1
ATOM 1060 O O . SER A 1 133 ? 3.326 -12.921 -7.843 1.00 84.19 133 SER A O 1
ATOM 1062 N N . LEU A 1 134 ? 4.898 -14.488 -8.225 1.00 85.38 134 LEU A N 1
ATOM 1063 C CA . LEU A 1 134 ? 4.446 -14.810 -9.582 1.00 85.38 134 LEU A CA 1
ATOM 1064 C C . LEU A 1 134 ? 3.056 -15.458 -9.598 1.00 85.38 134 LEU A C 1
ATOM 1066 O O . LEU A 1 134 ? 2.367 -15.375 -10.605 1.00 85.38 134 LEU A O 1
ATOM 1070 N N . GLN A 1 135 ? 2.624 -16.086 -8.495 1.00 87.38 135 GLN A N 1
ATOM 1071 C CA . GLN A 1 135 ? 1.271 -16.648 -8.342 1.00 87.38 135 GLN A CA 1
ATOM 1072 C C . GLN A 1 135 ? 0.843 -17.561 -9.513 1.00 87.38 135 GLN A C 1
ATOM 1074 O O . GLN A 1 135 ? -0.304 -17.534 -9.946 1.00 87.38 135 GLN A O 1
ATOM 1079 N N . GLY A 1 136 ? 1.777 -18.358 -10.045 1.00 87.94 136 GLY A N 1
ATOM 1080 C CA . GLY A 1 136 ? 1.525 -19.281 -11.160 1.00 87.94 136 GLY A CA 1
ATOM 1081 C C . GLY A 1 136 ? 1.593 -18.661 -12.561 1.00 87.94 136 GLY A C 1
ATOM 1082 O O . GLY A 1 136 ? 1.435 -19.389 -13.536 1.00 87.94 136 GLY A O 1
ATOM 1083 N N . LYS A 1 137 ? 1.861 -17.356 -12.677 1.00 90.69 137 LYS A N 1
ATOM 1084 C CA . LYS A 1 137 ? 2.045 -16.665 -13.960 1.00 90.69 137 LYS A CA 1
ATOM 1085 C C . LYS A 1 137 ? 3.371 -17.039 -14.617 1.00 90.69 137 LYS A C 1
ATOM 1087 O O . LYS A 1 137 ? 4.364 -17.321 -13.937 1.00 90.69 137 LYS A O 1
ATOM 1092 N N . VAL A 1 138 ? 3.394 -16.997 -15.943 1.00 92.00 138 VAL A N 1
ATOM 1093 C CA . VAL A 1 138 ? 4.585 -17.256 -16.755 1.00 92.00 138 VAL A CA 1
ATOM 1094 C C . VAL A 1 138 ? 5.548 -16.082 -16.620 1.00 92.00 138 VAL A C 1
ATOM 1096 O O . VAL A 1 138 ? 5.182 -14.942 -16.886 1.00 92.00 138 VAL A O 1
ATOM 1099 N N . LEU A 1 139 ? 6.795 -16.346 -16.226 1.00 89.19 139 LEU A N 1
ATOM 1100 C CA . LEU A 1 139 ? 7.847 -15.332 -16.240 1.00 89.19 139 LEU A CA 1
ATOM 1101 C C . LEU A 1 139 ? 8.482 -15.273 -17.632 1.00 89.19 139 LEU A C 1
ATOM 1103 O O . LEU A 1 139 ? 9.047 -16.263 -18.096 1.00 89.19 139 LEU A O 1
ATOM 1107 N N . ARG A 1 140 ? 8.431 -14.104 -18.266 1.00 89.56 140 ARG A N 1
ATOM 1108 C CA . ARG A 1 140 ? 9.131 -13.791 -19.513 1.00 89.56 140 ARG A CA 1
ATOM 1109 C C . ARG A 1 140 ? 10.219 -12.764 -19.228 1.00 89.56 140 ARG A C 1
ATOM 1111 O O . ARG A 1 140 ? 9.984 -11.795 -18.508 1.00 89.56 140 ARG A O 1
ATOM 1118 N N . THR A 1 141 ? 11.396 -12.959 -19.811 1.00 88.38 141 THR A N 1
ATOM 1119 C CA . THR A 1 141 ? 12.478 -11.975 -19.759 1.00 88.38 141 THR A CA 1
ATOM 1120 C C . THR A 1 141 ? 12.769 -11.403 -21.140 1.00 88.38 141 THR A C 1
ATOM 1122 O O . THR A 1 141 ? 12.455 -12.034 -22.149 1.00 88.38 141 THR A O 1
ATOM 1125 N N . TYR A 1 142 ? 13.317 -10.190 -21.190 1.00 85.81 142 TYR A N 1
ATOM 1126 C CA . TYR A 1 142 ? 13.774 -9.563 -22.429 1.00 85.81 142 TYR A CA 1
ATOM 1127 C C . TYR A 1 142 ? 15.017 -8.701 -22.187 1.00 85.81 142 TYR A C 1
ATOM 1129 O O . TYR A 1 142 ? 15.141 -8.067 -21.134 1.00 85.81 142 TYR A O 1
ATOM 1137 N N . SER A 1 143 ? 15.923 -8.653 -23.160 1.00 84.81 143 SER A N 1
ATOM 1138 C CA . SER A 1 143 ? 17.070 -7.742 -23.154 1.00 84.81 143 SER A CA 1
ATOM 1139 C C . SER A 1 143 ? 16.667 -6.398 -23.772 1.00 84.81 143 SER A C 1
ATOM 1141 O O . SER A 1 143 ? 16.008 -6.360 -24.814 1.00 84.81 143 SER A O 1
ATOM 1143 N N . LEU A 1 144 ? 17.065 -5.285 -23.151 1.00 76.19 144 LEU A N 1
ATOM 1144 C CA . LEU A 1 144 ? 16.993 -3.974 -23.800 1.00 76.19 144 LEU A CA 1
ATOM 1145 C C . LEU A 1 144 ? 18.278 -3.774 -24.606 1.00 76.19 144 LEU A C 1
ATOM 1147 O O . LEU A 1 144 ? 19.334 -3.527 -24.026 1.00 76.19 144 LEU A O 1
ATOM 1151 N N . ASN A 1 145 ? 18.190 -3.844 -25.931 1.00 71.81 145 ASN A N 1
ATOM 1152 C CA . ASN A 1 145 ? 19.246 -3.311 -26.784 1.00 71.81 145 ASN A CA 1
ATOM 1153 C C . ASN A 1 145 ? 18.989 -1.810 -26.922 1.00 71.81 145 ASN A C 1
ATOM 1155 O O . ASN A 1 145 ? 18.133 -1.389 -27.697 1.00 71.81 145 ASN A O 1
ATOM 1159 N N . LEU A 1 146 ? 19.683 -1.014 -26.110 1.00 63.09 146 LEU A N 1
ATOM 1160 C CA . LEU A 1 146 ? 19.738 0.436 -26.275 1.00 63.09 146 LEU A CA 1
ATOM 1161 C C . LEU A 1 146 ? 20.678 0.741 -27.452 1.00 63.09 146 LEU A C 1
ATOM 1163 O O . LEU A 1 146 ? 21.824 1.128 -27.245 1.00 63.09 146 LEU A O 1
ATOM 1167 N N . GLU A 1 147 ? 20.233 0.472 -28.679 1.00 58.09 147 GLU A N 1
ATOM 1168 C CA . GLU A 1 147 ? 20.856 1.070 -29.862 1.00 58.09 147 GLU A CA 1
ATOM 1169 C C . GLU A 1 147 ? 20.256 2.472 -30.050 1.00 58.09 147 GLU A C 1
ATOM 1171 O O . GLU A 1 147 ? 19.039 2.611 -30.195 1.00 58.09 147 GLU A O 1
ATOM 1176 N N . GLU A 1 148 ? 21.115 3.494 -29.987 1.00 48.97 148 GLU A N 1
ATOM 1177 C CA . GLU A 1 148 ? 20.870 4.821 -30.577 1.00 48.97 148 GLU A CA 1
ATOM 1178 C C . GLU A 1 148 ? 21.273 4.824 -32.055 1.00 48.97 148 GLU A C 1
ATOM 1180 O O . GLU A 1 148 ? 22.366 4.294 -32.371 1.00 48.97 148 GLU A O 1
#